Protein AF-A0A2S9GNJ6-F1 (afdb_monomer_lite)

Radius of gyration: 20.33 Å; chains: 1; bounding box: 42×32×47 Å

Secondary structure (DSSP, 8-state):
-EE----TT-GGGHHHHHHHTSTT-EE-SSHHHHHHHHS-TT-PPPPPP----TTTT--HHHHHHHHHS-SSS-----

pLDDT: mean 93.72, std 4.05, range [72.81, 97.94]

Structure (mmCIF, N/CA/C/O backbone):
data_AF-A0A2S9GNJ6-F1
#
_entry.id   AF-A0A2S9GNJ6-F1
#
loop_
_atom_site.group_PDB
_atom_site.id
_atom_site.type_symbol
_atom_site.label_atom_id
_atom_site.label_alt_id
_atom_site.label_comp_id
_atom_site.label_asym_id
_atom_site.label_entity_id
_atom_site.label_seq_id
_atom_site.pdbx_PDB_ins_code
_atom_site.Cartn_x
_atom_site.Cartn_y
_atom_site.Cartn_z
_atom_site.occupancy
_atom_site.B_iso_or_equiv
_atom_site.auth_seq_id
_atom_site.auth_comp_id
_atom_site.auth_asym_id
_atom_site.auth_atom_id
_atom_site.pdbx_PDB_model_num
ATOM 1 N N . VAL A 1 1 ? -5.479 -7.876 11.243 1.00 94.00 1 VAL A N 1
ATOM 2 C CA . VAL A 1 1 ? -6.192 -6.596 11.525 1.00 94.00 1 VAL A CA 1
ATOM 3 C C . VAL A 1 1 ? -5.967 -5.670 10.345 1.00 94.00 1 VAL A C 1
ATOM 5 O O . VAL A 1 1 ? -4.882 -5.735 9.788 1.00 94.00 1 VAL A O 1
ATOM 8 N N . CYS A 1 2 ? -6.938 -4.840 9.964 1.00 96.81 2 CYS A N 1
ATOM 9 C CA . CYS A 1 2 ? -6.756 -3.830 8.914 1.00 96.81 2 CYS A CA 1
ATOM 10 C C . CYS A 1 2 ? -6.685 -2.437 9.551 1.00 96.81 2 CYS A C 1
ATOM 12 O O . CYS A 1 2 ? -7.458 -2.157 10.469 1.00 96.81 2 CYS A O 1
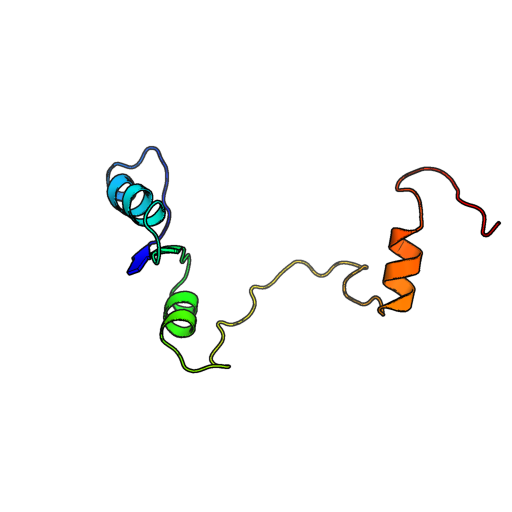ATOM 14 N N . ALA A 1 3 ? -5.773 -1.579 9.094 1.00 97.94 3 ALA A N 1
ATOM 15 C CA . ALA A 1 3 ? -5.605 -0.224 9.621 1.00 97.94 3 ALA A CA 1
ATOM 16 C C . ALA A 1 3 ? -5.494 0.807 8.491 1.00 97.94 3 ALA A C 1
ATOM 18 O O . ALA A 1 3 ? -4.756 0.596 7.528 1.00 97.94 3 ALA A O 1
ATOM 19 N N . VAL A 1 4 ? -6.205 1.928 8.640 1.00 97.62 4 VAL A N 1
ATOM 20 C CA . VAL A 1 4 ? -6.173 3.045 7.687 1.00 97.62 4 VAL A CA 1
ATOM 21 C C . VAL A 1 4 ? -5.160 4.085 8.162 1.00 97.62 4 VAL A C 1
ATOM 23 O O . VAL A 1 4 ? -5.264 4.549 9.303 1.00 97.62 4 VAL A O 1
ATOM 26 N N . PRO A 1 5 ? -4.168 4.464 7.338 1.00 96.44 5 PRO A N 1
ATOM 27 C CA . PRO A 1 5 ? -3.238 5.514 7.710 1.00 96.44 5 PRO A CA 1
ATOM 28 C C . PRO A 1 5 ? -3.941 6.876 7.704 1.00 96.44 5 PRO A C 1
ATOM 30 O O . PRO A 1 5 ? -4.844 7.140 6.915 1.00 96.44 5 PRO A O 1
ATOM 33 N N . GLY A 1 6 ? -3.476 7.772 8.567 1.00 97.06 6 GLY A N 1
ATOM 34 C CA . GLY A 1 6 ? -3.912 9.164 8.593 1.00 97.06 6 GLY A CA 1
ATOM 35 C C . GLY A 1 6 ? -2.770 10.114 8.958 1.00 97.06 6 GLY A C 1
ATOM 36 O O . GLY A 1 6 ? -1.648 9.652 9.207 1.00 97.06 6 GLY A O 1
ATOM 37 N N . PRO A 1 7 ? -3.027 11.436 8.976 1.00 97.69 7 PRO A N 1
ATOM 38 C CA . PRO A 1 7 ? -2.011 12.446 9.257 1.00 97.69 7 PRO A CA 1
ATOM 39 C C . PRO A 1 7 ? -1.296 12.199 10.589 1.00 97.69 7 PRO A C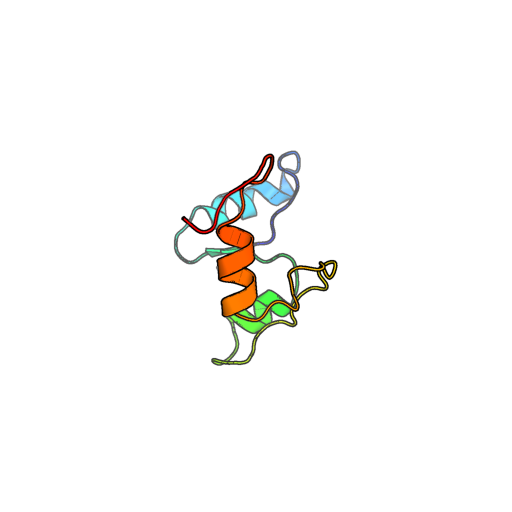 1
ATOM 41 O O . PRO A 1 7 ? -1.940 11.991 11.615 1.00 97.69 7 PRO A O 1
ATOM 44 N N . VAL A 1 8 ? 0.036 12.300 10.600 1.00 96.50 8 VAL A N 1
ATOM 45 C CA . VAL A 1 8 ? 0.856 12.114 11.819 1.00 96.50 8 VAL A CA 1
ATOM 46 C C . VAL A 1 8 ? 0.612 13.182 12.887 1.00 96.50 8 VAL A C 1
ATOM 48 O O . VAL A 1 8 ? 0.922 12.979 14.054 1.00 96.50 8 VAL A O 1
ATOM 51 N N . THR A 1 9 ? 0.026 14.314 12.499 1.00 97.38 9 THR A N 1
ATOM 52 C CA . THR A 1 9 ? -0.386 15.395 13.401 1.00 97.38 9 THR A CA 1
ATOM 53 C C . THR A 1 9 ? -1.750 15.147 14.052 1.00 97.38 9 THR A C 1
ATOM 55 O O . THR A 1 9 ? -2.141 15.893 14.947 1.00 97.38 9 THR A O 1
ATOM 58 N N . SER A 1 10 ? -2.487 14.119 13.618 1.00 97.69 10 SER A N 1
ATOM 59 C CA . SER A 1 10 ? -3.805 13.775 14.147 1.00 97.69 10 SER A CA 1
ATOM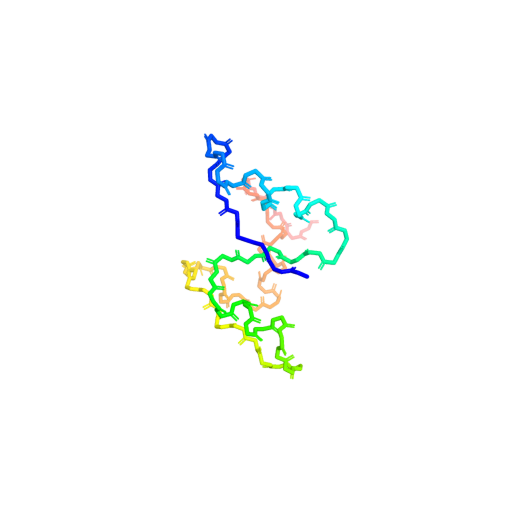 60 C C . SER A 1 10 ? -3.698 12.723 15.244 1.00 97.69 10 SER A C 1
ATOM 62 O O . SER A 1 10 ? -3.279 11.589 15.005 1.00 97.69 10 SER A O 1
ATOM 64 N N . THR A 1 11 ? -4.172 13.060 16.443 1.00 96.81 11 THR A N 1
ATOM 65 C CA . THR A 1 11 ? -4.248 12.120 17.573 1.00 96.81 11 THR A CA 1
ATOM 66 C C . THR A 1 11 ? -5.126 10.906 17.265 1.00 96.81 11 THR A C 1
ATOM 68 O O . THR A 1 11 ? -4.831 9.808 17.730 1.00 96.81 11 THR A O 1
ATOM 71 N N . ALA A 1 12 ? -6.149 11.063 16.418 1.00 96.50 12 ALA A N 1
ATOM 72 C CA . ALA A 1 12 ? -7.024 9.970 15.995 1.00 96.50 12 ALA A CA 1
ATOM 73 C C . ALA A 1 12 ? -6.290 8.881 15.187 1.00 96.50 12 ALA A C 1
ATOM 75 O O . ALA A 1 12 ? -6.742 7.740 15.145 1.00 96.50 12 ALA A O 1
ATOM 76 N N . SER A 1 13 ? -5.151 9.209 14.562 1.00 97.56 13 SER A N 1
ATOM 77 C CA . SER A 1 13 ? -4.375 8.259 13.749 1.00 97.56 13 SER A CA 1
ATOM 78 C C . SER A 1 13 ? -3.328 7.478 14.549 1.00 97.56 13 SER A C 1
ATOM 80 O O . SER A 1 13 ? -2.874 6.435 14.080 1.00 97.56 13 SER A O 1
ATOM 82 N N . ALA A 1 14 ? -2.990 7.921 15.767 1.00 97.00 14 ALA A N 1
ATOM 83 C CA . ALA A 1 14 ? -1.918 7.331 16.575 1.00 97.00 14 ALA A CA 1
ATOM 84 C C . ALA A 1 14 ? -2.115 5.822 16.810 1.00 97.00 14 ALA A C 1
ATOM 86 O O . ALA A 1 14 ? -1.181 5.037 16.662 1.00 97.00 14 ALA A O 1
ATOM 87 N N . GLY A 1 15 ? -3.350 5.391 17.096 1.00 96.75 15 GLY A N 1
ATOM 88 C CA . GLY A 1 15 ? -3.664 3.972 17.286 1.00 96.75 15 GLY A CA 1
ATOM 89 C C . GLY A 1 15 ? -3.460 3.130 16.021 1.00 96.75 15 GLY A C 1
ATOM 90 O O . GLY A 1 15 ? -2.943 2.019 16.100 1.00 96.75 15 GLY A O 1
ATOM 91 N N . CYS A 1 16 ? -3.808 3.664 14.846 1.00 97.50 16 CYS A N 1
ATOM 92 C CA . CYS A 1 16 ? -3.585 2.973 13.574 1.00 97.50 16 CYS A CA 1
ATOM 93 C C . CYS A 1 16 ? -2.088 2.832 13.274 1.00 97.50 16 CYS A C 1
ATOM 95 O O . CYS A 1 16 ? -1.651 1.766 12.846 1.00 97.50 16 CYS A O 1
ATOM 97 N N . HIS A 1 17 ? -1.288 3.867 13.553 1.00 96.75 17 HIS A N 1
ATOM 98 C CA . HIS A 1 17 ? 0.168 3.814 13.381 1.00 96.75 17 HIS A CA 1
ATOM 99 C C . HIS A 1 17 ? 0.816 2.752 14.278 1.00 96.75 17 HIS A C 1
ATOM 101 O O . HIS A 1 17 ? 1.679 2.012 13.812 1.00 96.75 17 HIS A O 1
ATOM 107 N N . GLU A 1 18 ? 0.364 2.617 15.526 1.00 97.06 18 GLU A N 1
ATOM 108 C CA . GLU A 1 18 ? 0.831 1.559 16.433 1.00 97.06 18 GLU A CA 1
ATOM 109 C C . GLU A 1 18 ? 0.407 0.157 15.975 1.00 97.06 18 GLU A C 1
ATOM 111 O O . GLU A 1 18 ? 1.192 -0.790 16.060 1.00 97.06 18 GLU A O 1
ATOM 116 N N . LEU A 1 19 ? -0.815 -0.001 15.454 1.00 97.56 19 LEU A N 1
ATOM 117 C CA . LEU A 1 19 ? -1.274 -1.279 14.901 1.00 97.56 19 LEU A CA 1
ATOM 118 C C . LEU A 1 19 ? -0.427 -1.714 13.700 1.00 97.56 19 LEU A C 1
ATOM 120 O O . LEU A 1 19 ? -0.076 -2.890 13.614 1.00 97.56 19 LEU A O 1
ATOM 124 N N . LEU A 1 20 ? -0.059 -0.785 12.814 1.00 96.88 20 LEU A N 1
ATOM 125 C CA . LEU A 1 20 ? 0.742 -1.060 11.612 1.00 96.88 20 LEU A CA 1
ATOM 126 C C . LEU A 1 20 ? 2.162 -1.567 11.910 1.00 96.88 20 LEU A C 1
ATOM 128 O O . LEU A 1 20 ? 2.786 -2.161 11.038 1.00 96.88 20 LEU A O 1
ATOM 132 N N . ARG A 1 21 ? 2.676 -1.374 13.131 1.00 96.25 21 ARG A N 1
ATOM 133 C CA . ARG A 1 21 ? 3.979 -1.917 13.559 1.00 96.25 21 ARG A CA 1
ATOM 134 C C . ARG A 1 21 ? 3.924 -3.389 13.974 1.00 96.25 21 ARG A C 1
ATOM 136 O O . ARG A 1 21 ? 4.971 -3.989 14.194 1.00 96.25 21 ARG A O 1
ATOM 143 N N . ARG A 1 22 ? 2.729 -3.956 14.148 1.00 97.75 22 ARG A N 1
ATOM 144 C CA . ARG A 1 22 ? 2.536 -5.339 14.601 1.00 97.75 22 ARG A CA 1
ATOM 145 C C . ARG A 1 22 ? 2.515 -6.288 13.409 1.00 97.75 22 ARG A C 1
ATOM 147 O O . ARG A 1 22 ? 1.947 -5.966 12.367 1.00 97.75 22 ARG A O 1
ATOM 154 N N . GLU A 1 23 ? 3.071 -7.480 13.591 1.00 96.69 23 GLU A N 1
ATOM 155 C CA . GLU A 1 23 ? 2.951 -8.545 12.595 1.00 96.69 23 GLU A CA 1
ATOM 156 C C . GLU A 1 23 ? 1.476 -8.900 12.344 1.00 96.69 23 GLU A C 1
ATOM 158 O O . GLU A 1 23 ? 0.659 -8.941 13.267 1.00 96.69 23 GLU A O 1
ATOM 163 N N . GLY A 1 24 ? 1.122 -9.138 11.078 1.00 94.81 24 GLY A N 1
ATOM 164 C CA . GLY A 1 24 ? -0.244 -9.491 10.672 1.00 94.81 24 GLY A CA 1
ATOM 165 C C . GLY A 1 24 ? -1.237 -8.320 10.597 1.00 94.81 24 GLY A C 1
ATOM 166 O O . GLY A 1 24 ? -2.437 -8.543 10.383 1.00 94.81 24 GLY A O 1
ATOM 167 N N . THR A 1 25 ? -0.784 -7.074 10.761 1.00 97.75 25 THR A N 1
ATOM 168 C CA . THR A 1 25 ? -1.592 -5.900 10.406 1.00 97.75 25 THR A CA 1
ATOM 169 C C . THR A 1 25 ? -1.422 -5.570 8.928 1.00 97.75 25 THR A C 1
ATOM 171 O O . THR A 1 25 ? -0.305 -5.456 8.432 1.00 97.75 25 THR A O 1
ATOM 174 N N . VAL A 1 26 ? -2.542 -5.378 8.236 1.00 97.50 26 VAL A N 1
ATOM 175 C CA . VAL A 1 26 ? -2.587 -4.982 6.829 1.00 97.50 26 VAL A CA 1
ATOM 176 C C . VAL A 1 26 ? -2.958 -3.505 6.737 1.00 97.50 26 VAL A C 1
ATOM 178 O O . VAL A 1 26 ? -3.946 -3.063 7.330 1.00 97.50 26 VAL A O 1
ATOM 181 N N . LEU A 1 27 ? -2.151 -2.735 6.011 1.00 97.38 27 LEU A N 1
ATOM 182 C CA . LEU A 1 27 ? -2.478 -1.358 5.660 1.00 97.38 27 LEU A CA 1
ATOM 183 C C . LEU A 1 27 ? -3.556 -1.364 4.578 1.00 97.38 27 LEU A C 1
ATOM 185 O O . LEU A 1 27 ? -3.390 -2.037 3.567 1.00 97.38 27 LEU A O 1
ATOM 189 N N . VAL A 1 28 ? -4.626 -0.598 4.785 1.00 97.19 28 VAL A N 1
ATOM 190 C CA . VAL A 1 28 ? -5.684 -0.401 3.786 1.00 97.19 28 VAL A CA 1
ATOM 191 C C . VAL A 1 28 ? -6.018 1.083 3.642 1.00 97.19 28 VAL A C 1
ATOM 193 O O . VAL A 1 28 ? -5.949 1.845 4.601 1.00 97.19 28 VAL A O 1
ATOM 196 N N . THR A 1 29 ? -6.393 1.508 2.447 1.00 95.81 29 THR A N 1
ATOM 197 C CA . THR A 1 29 ? -6.708 2.894 2.074 1.00 95.81 29 THR A CA 1
ATOM 198 C C . THR A 1 29 ? -8.132 3.050 1.544 1.00 95.81 29 THR A C 1
ATOM 200 O O . THR A 1 29 ? -8.677 4.153 1.550 1.00 95.81 29 THR A O 1
ATOM 203 N N . ARG A 1 30 ? -8.766 1.942 1.145 1.00 95.31 30 ARG A N 1
ATOM 204 C CA . ARG A 1 30 ? -10.138 1.884 0.625 1.00 95.31 30 ARG A CA 1
ATOM 205 C C . ARG A 1 30 ? -10.831 0.583 1.026 1.00 95.31 30 ARG A C 1
ATOM 207 O O . ARG A 1 30 ? -10.190 -0.388 1.417 1.00 95.31 30 ARG A O 1
ATOM 214 N N . ALA A 1 31 ? -12.157 0.557 0.921 1.00 94.25 31 ALA A N 1
ATOM 215 C CA . ALA A 1 31 ? -12.965 -0.577 1.370 1.00 94.25 31 ALA A CA 1
ATOM 216 C C . ALA A 1 31 ? -12.703 -1.867 0.571 1.00 94.25 31 ALA A C 1
ATOM 218 O O . ALA A 1 31 ? -12.751 -2.956 1.133 1.00 94.25 31 ALA A O 1
ATOM 219 N N . GLN A 1 32 ? -12.392 -1.751 -0.720 1.00 95.19 32 GLN A N 1
ATOM 220 C CA . GLN A 1 32 ? -12.140 -2.882 -1.614 1.00 95.19 32 GLN A CA 1
ATOM 221 C C . GLN A 1 32 ? -10.927 -3.704 -1.167 1.00 95.19 32 GLN A C 1
ATOM 223 O O . GLN A 1 32 ? -10.945 -4.924 -1.262 1.00 95.19 32 GLN A O 1
ATOM 228 N N . GLU A 1 33 ? -9.914 -3.060 -0.587 1.00 95.94 33 GLU A N 1
ATOM 229 C CA . GLU A 1 33 ? -8.739 -3.758 -0.051 1.00 95.94 33 GLU A CA 1
ATOM 230 C C . GLU A 1 33 ? -9.099 -4.612 1.172 1.00 95.94 33 GLU A C 1
ATOM 232 O O . GLU A 1 33 ? -8.499 -5.655 1.402 1.00 95.94 33 GLU A O 1
ATOM 237 N N . ILE A 1 34 ? -10.124 -4.232 1.944 1.00 95.12 34 ILE A N 1
ATOM 238 C CA . ILE A 1 34 ? -10.631 -5.077 3.035 1.00 95.12 34 ILE A CA 1
ATOM 239 C C . ILE A 1 34 ? -11.294 -6.333 2.464 1.00 95.12 34 ILE A C 1
ATOM 241 O O . ILE A 1 34 ? -11.116 -7.418 3.019 1.00 95.12 34 ILE A O 1
ATOM 245 N N . VAL A 1 35 ? -12.046 -6.190 1.366 1.00 93.75 35 VAL A N 1
ATOM 246 C CA . VAL A 1 35 ? -12.670 -7.324 0.671 1.00 93.75 35 VAL A CA 1
ATOM 247 C C . VAL A 1 35 ? -11.600 -8.278 0.157 1.00 93.75 35 VAL A C 1
ATOM 249 O O . VAL A 1 35 ? -11.723 -9.467 0.401 1.00 93.75 35 VAL A O 1
ATOM 252 N N . GLU A 1 36 ? -10.526 -7.773 -0.445 1.00 94.81 36 GLU A N 1
ATOM 253 C CA . GLU A 1 36 ? -9.408 -8.602 -0.912 1.00 94.81 36 GLU A CA 1
ATOM 254 C C . GLU A 1 36 ? -8.743 -9.392 0.221 1.00 94.81 36 GLU A C 1
ATOM 256 O O . GLU A 1 36 ? -8.516 -10.593 0.099 1.00 94.81 36 GLU A O 1
ATOM 261 N N . VAL A 1 37 ? -8.478 -8.748 1.361 1.00 94.94 37 VAL A N 1
ATOM 262 C CA . VAL A 1 37 ? -7.837 -9.412 2.509 1.00 94.94 37 VAL A CA 1
ATOM 263 C C . VAL A 1 37 ? -8.738 -10.493 3.119 1.00 94.94 37 VAL A C 1
ATOM 265 O O . VAL A 1 37 ? -8.238 -11.486 3.648 1.00 94.94 37 VAL A O 1
ATOM 268 N N . MET A 1 38 ? -10.059 -10.301 3.089 1.00 94.19 38 MET A N 1
ATOM 269 C CA . MET A 1 38 ? -11.046 -11.236 3.652 1.00 94.19 38 MET A CA 1
ATOM 270 C C . MET A 1 38 ? -11.589 -12.244 2.631 1.00 94.19 38 MET A C 1
ATOM 272 O O . MET A 1 38 ? -12.251 -13.209 3.020 1.00 94.19 38 MET A O 1
ATOM 276 N N . GLY A 1 39 ? -11.350 -11.999 1.348 1.00 92.06 39 GLY A N 1
ATOM 277 C CA . GLY A 1 39 ? -11.908 -12.734 0.227 1.00 92.06 39 GLY A CA 1
ATOM 278 C C . GLY A 1 39 ? -11.201 -14.056 -0.033 1.00 92.06 39 GLY A C 1
ATOM 279 O O . GLY A 1 39 ? -10.193 -14.417 0.582 1.00 92.06 39 GLY A O 1
ATOM 280 N N . ARG A 1 40 ? -11.755 -14.822 -0.970 1.00 93.31 40 ARG A N 1
ATOM 281 C CA . ARG A 1 40 ? -11.100 -16.035 -1.475 1.00 93.31 40 ARG A CA 1
ATOM 282 C C . ARG A 1 40 ? -9.958 -15.679 -2.419 1.00 93.31 40 ARG A C 1
ATOM 284 O O . ARG A 1 40 ? -9.905 -14.592 -2.983 1.00 93.31 40 ARG A O 1
ATOM 291 N N . MET A 1 41 ? -9.058 -16.637 -2.647 1.00 90.12 41 MET A N 1
ATOM 292 C CA . MET A 1 41 ? -8.020 -16.482 -3.667 1.00 90.12 41 MET A CA 1
ATOM 293 C C . MET A 1 41 ? -8.650 -16.104 -5.015 1.00 90.12 41 MET A C 1
ATOM 295 O O . MET A 1 41 ? -9.515 -16.822 -5.516 1.00 90.12 41 MET A O 1
ATOM 299 N N . GLY A 1 42 ? -8.196 -14.988 -5.586 1.00 88.75 42 GLY A N 1
ATOM 300 C CA . GLY A 1 42 ? -8.708 -14.437 -6.843 1.00 88.75 42 GLY A CA 1
ATOM 301 C C . GLY A 1 42 ? -9.799 -13.371 -6.690 1.00 88.75 42 GLY A C 1
ATOM 302 O O . GLY A 1 42 ? -10.112 -12.712 -7.675 1.00 88.75 42 GLY A O 1
ATOM 303 N N . GLU A 1 43 ? -10.341 -13.145 -5.490 1.00 92.06 43 GLU A N 1
ATOM 304 C CA . GLU A 1 43 ? -11.251 -12.025 -5.196 1.00 92.06 43 GLU A CA 1
ATOM 305 C C . GLU A 1 43 ? -10.431 -10.756 -4.885 1.00 92.06 43 GLU A C 1
ATOM 307 O O . GLU A 1 43 ? -10.392 -10.281 -3.753 1.00 92.06 43 GLU A O 1
ATOM 312 N N . LEU A 1 44 ? -9.715 -10.248 -5.892 1.00 92.38 44 LEU A N 1
ATOM 313 C CA . LEU A 1 44 ? -8.830 -9.084 -5.765 1.00 92.38 44 LEU A CA 1
ATOM 314 C C . LEU A 1 44 ? -9.609 -7.765 -5.829 1.00 92.38 44 LEU A C 1
ATOM 316 O O . LEU A 1 44 ? -10.637 -7.676 -6.506 1.00 92.38 44 LEU A O 1
ATOM 320 N N . ALA A 1 45 ? -9.105 -6.729 -5.157 1.00 92.69 45 ALA A N 1
ATOM 321 C CA . ALA A 1 45 ? -9.607 -5.376 -5.339 1.00 92.69 45 ALA A CA 1
ATOM 322 C C . ALA A 1 45 ? -9.292 -4.884 -6.759 1.00 92.69 45 ALA A C 1
ATOM 324 O O . ALA A 1 45 ? -8.236 -5.192 -7.312 1.00 92.69 45 ALA A O 1
ATOM 325 N N . ASP A 1 46 ? -10.183 -4.063 -7.322 1.00 91.31 46 ASP A N 1
ATOM 326 C CA . ASP A 1 46 ? -9.958 -3.462 -8.638 1.00 91.31 46 ASP A CA 1
ATOM 327 C C . ASP A 1 46 ? -8.649 -2.679 -8.654 1.00 91.31 46 ASP A C 1
ATOM 329 O O . ASP A 1 46 ? -8.388 -1.876 -7.749 1.00 91.31 46 ASP A O 1
ATOM 333 N N . GLU A 1 47 ? -7.844 -2.874 -9.693 1.00 87.38 47 GLU A N 1
ATOM 334 C CA . GLU A 1 47 ? -6.626 -2.098 -9.876 1.00 87.38 47 GLU A CA 1
ATOM 335 C C . GLU A 1 47 ? -6.968 -0.605 -9.958 1.00 87.38 47 GLU A C 1
ATOM 337 O O . GLU A 1 47 ? -7.936 -0.198 -10.606 1.00 87.38 47 GLU A O 1
ATOM 342 N N . LEU A 1 48 ? -6.209 0.217 -9.232 1.00 89.12 48 LEU A N 1
ATOM 343 C CA . LEU A 1 48 ? -6.400 1.661 -9.287 1.00 89.12 48 LEU A CA 1
ATOM 344 C C . LEU A 1 48 ? -6.035 2.174 -10.679 1.00 89.12 48 LEU A C 1
ATOM 346 O O . LE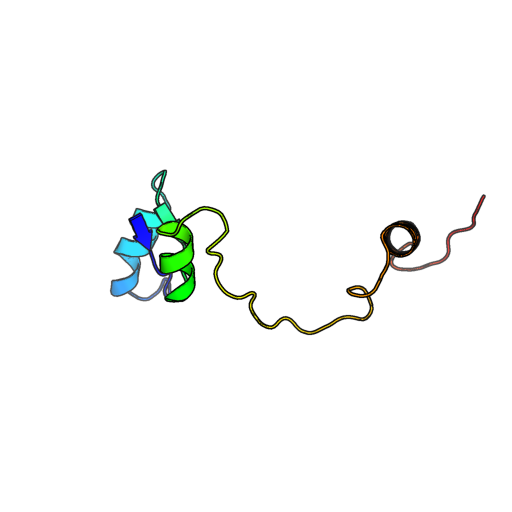U A 1 48 ? -5.150 1.640 -11.343 1.00 89.12 48 LEU A O 1
ATOM 350 N N . GLU A 1 49 ? -6.704 3.236 -11.119 1.00 89.19 49 GLU A N 1
ATOM 351 C CA . GLU A 1 49 ? -6.297 3.913 -12.342 1.00 89.19 49 GLU A CA 1
ATOM 352 C C . GLU A 1 49 ? -4.914 4.534 -12.135 1.00 89.19 49 GLU A C 1
ATOM 354 O O . GLU A 1 49 ? -4.709 5.388 -11.268 1.00 89.19 49 GLU A O 1
ATOM 359 N N . HIS A 1 50 ? -3.966 4.110 -12.960 1.00 85.62 50 HIS A N 1
ATOM 360 C CA . HIS A 1 50 ? -2.639 4.696 -13.031 1.00 85.62 50 HIS A CA 1
ATOM 361 C C . HIS A 1 50 ? -2.491 5.409 -14.379 1.00 85.62 50 HIS A C 1
ATOM 363 O O . HIS A 1 50 ? -3.046 4.943 -15.379 1.00 85.62 50 HIS A O 1
ATOM 369 N N . PRO A 1 51 ? -1.763 6.539 -14.447 1.00 91.19 51 PRO A N 1
ATOM 370 C CA . PRO A 1 51 ? -1.482 7.184 -15.720 1.00 91.19 51 PRO A CA 1
ATOM 371 C C . PRO A 1 51 ? -0.772 6.205 -16.652 1.00 91.19 51 PRO A C 1
ATOM 373 O O . PRO A 1 51 ? 0.331 5.757 -16.345 1.00 91.19 51 PRO A O 1
ATOM 376 N N . ALA A 1 52 ? -1.397 5.904 -17.789 1.00 90.88 52 ALA A N 1
ATOM 377 C CA . ALA A 1 52 ? -0.775 5.064 -18.797 1.00 90.88 52 ALA A CA 1
ATOM 378 C C . ALA A 1 52 ? 0.482 5.752 -19.346 1.00 90.88 52 ALA A C 1
ATOM 380 O O . ALA A 1 52 ? 0.458 6.927 -19.731 1.00 90.88 52 ALA A O 1
ATOM 381 N N . THR A 1 53 ? 1.581 5.014 -19.400 1.00 91.50 53 THR A N 1
ATOM 382 C CA . THR A 1 53 ? 2.858 5.465 -19.943 1.00 91.50 53 THR A CA 1
ATOM 383 C C . THR A 1 53 ? 3.165 4.760 -21.259 1.00 91.50 53 THR A C 1
ATOM 385 O O . THR A 1 53 ? 2.645 3.688 -21.565 1.00 91.50 53 THR A O 1
ATOM 388 N N . ALA A 1 54 ? 4.078 5.333 -22.047 1.00 90.00 54 ALA A N 1
ATOM 389 C CA . ALA A 1 54 ? 4.561 4.688 -23.268 1.00 90.00 54 ALA A CA 1
ATOM 390 C C . ALA A 1 54 ? 5.252 3.331 -23.006 1.00 90.00 54 ALA A C 1
ATOM 392 O O . ALA A 1 54 ? 5.440 2.558 -23.944 1.00 90.00 54 ALA A O 1
ATOM 393 N N . LEU A 1 55 ? 5.641 3.045 -21.756 1.00 93.12 55 LEU A N 1
ATOM 394 C CA . LEU A 1 55 ? 6.336 1.815 -21.380 1.00 93.12 55 LEU A CA 1
ATOM 395 C C . LEU A 1 55 ? 5.381 0.657 -21.059 1.00 93.12 55 LEU A C 1
ATOM 397 O O . LEU A 1 55 ? 5.791 -0.499 -21.141 1.00 93.12 55 LEU A O 1
ATOM 401 N N . ASP A 1 56 ? 4.115 0.941 -20.749 1.00 92.19 56 ASP A N 1
ATOM 402 C CA . ASP A 1 56 ? 3.158 -0.073 -20.277 1.00 92.19 56 ASP A CA 1
ATOM 403 C C . ASP A 1 56 ? 2.765 -1.062 -21.385 1.00 92.19 56 ASP A C 1
ATOM 405 O O . ASP A 1 56 ? 2.398 -2.203 -21.120 1.00 92.19 56 ASP A O 1
ATOM 409 N N . GLY A 1 57 ? 2.878 -0.637 -22.646 1.00 92.19 57 GLY A N 1
ATOM 410 C CA . GLY A 1 57 ? 2.609 -1.465 -23.822 1.00 92.19 57 GLY A CA 1
ATOM 411 C C . GLY A 1 57 ? 3.813 -2.258 -24.339 1.00 92.19 57 GLY A C 1
ATOM 412 O O . GLY A 1 57 ? 3.696 -2.917 -25.374 1.00 92.19 57 GLY A O 1
ATOM 413 N N . LEU A 1 58 ? 4.980 -2.178 -23.691 1.00 96.19 58 LEU A N 1
ATOM 414 C CA . LEU A 1 58 ? 6.168 -2.892 -24.158 1.00 96.19 58 LEU A CA 1
ATOM 415 C C . LEU A 1 58 ? 6.036 -4.395 -23.900 1.00 96.19 58 LEU A C 1
ATOM 417 O O . LEU A 1 58 ? 5.808 -4.848 -22.780 1.00 96.19 58 LEU A O 1
ATOM 421 N N . SER A 1 59 ? 6.284 -5.189 -24.939 1.00 96.31 59 SER A N 1
ATOM 422 C CA . SER A 1 59 ? 6.549 -6.618 -24.771 1.00 96.31 59 SER A CA 1
ATOM 423 C C . SER A 1 59 ? 7.795 -6.843 -23.908 1.00 96.31 59 SER A C 1
ATOM 425 O O . SER A 1 59 ? 8.664 -5.974 -23.798 1.00 96.31 59 SER A O 1
ATOM 427 N N . GLY A 1 60 ? 7.943 -8.049 -23.354 1.00 95.25 60 GLY A N 1
ATOM 428 C CA . GLY A 1 60 ? 9.107 -8.389 -22.528 1.00 95.25 60 GLY A CA 1
ATOM 429 C C . GLY A 1 60 ? 10.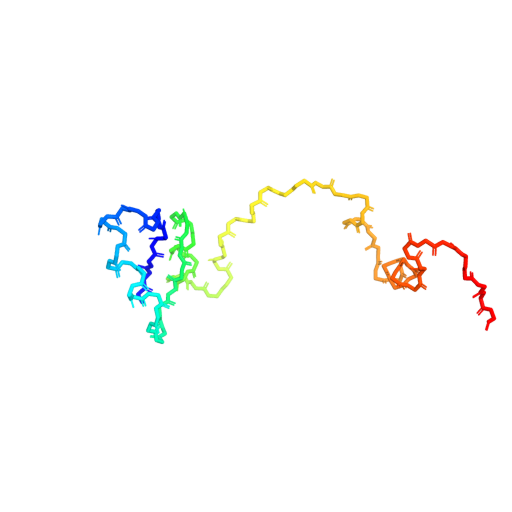449 -8.120 -23.222 1.00 95.25 60 GLY A C 1
ATOM 430 O O . GLY A 1 60 ? 11.355 -7.571 -22.603 1.00 95.25 60 GLY A O 1
ATOM 431 N N . VAL A 1 61 ? 10.558 -8.416 -24.524 1.00 96.62 61 VAL A N 1
ATOM 432 C CA . VAL A 1 61 ? 11.773 -8.140 -25.314 1.00 96.62 61 VAL A CA 1
ATOM 433 C C . VAL A 1 61 ? 12.015 -6.637 -25.463 1.00 96.62 61 VAL A C 1
ATOM 435 O O . VAL A 1 61 ? 13.136 -6.175 -25.272 1.00 96.62 61 VAL A O 1
ATOM 438 N N . GLN A 1 62 ? 10.976 -5.857 -25.769 1.00 95.88 62 GLN A N 1
ATOM 439 C CA . GLN A 1 62 ? 11.107 -4.404 -25.902 1.00 95.88 62 GLN A CA 1
ATOM 440 C C . GLN A 1 62 ? 11.501 -3.742 -24.577 1.00 95.88 62 GLN A C 1
ATOM 442 O O . GLN A 1 62 ? 12.325 -2.829 -24.581 1.00 95.88 62 GLN A O 1
ATOM 447 N N . ARG A 1 63 ? 10.971 -4.227 -23.447 1.00 95.69 63 ARG A N 1
ATOM 448 C CA . ARG A 1 63 ? 11.346 -3.738 -22.115 1.00 95.69 63 ARG A CA 1
ATOM 449 C C . ARG A 1 63 ? 12.814 -4.019 -21.800 1.00 95.69 63 ARG A C 1
ATOM 451 O O . ARG A 1 63 ? 13.508 -3.110 -21.364 1.00 95.69 63 ARG A O 1
ATOM 458 N N . LEU A 1 64 ? 13.307 -5.223 -22.101 1.00 95.00 64 LEU A N 1
ATOM 459 C CA . LEU A 1 64 ? 14.724 -5.566 -21.920 1.00 95.00 64 LEU A CA 1
ATOM 460 C C . LEU A 1 64 ? 15.652 -4.669 -22.751 1.00 95.00 64 LEU A C 1
ATOM 462 O O . LEU A 1 64 ? 16.693 -4.238 -22.263 1.00 95.00 64 LEU A O 1
ATOM 466 N N . VAL A 1 65 ? 15.272 -4.355 -23.994 1.00 93.75 65 VAL A N 1
ATOM 467 C CA . VAL A 1 65 ? 16.031 -3.413 -24.834 1.00 93.75 65 VAL A CA 1
ATOM 468 C C . VAL A 1 65 ? 16.006 -2.007 -24.237 1.00 93.75 65 VAL A C 1
ATOM 470 O O . VAL A 1 65 ? 17.052 -1.370 -24.156 1.00 93.75 65 VAL A O 1
ATOM 473 N N . TYR A 1 66 ? 14.840 -1.527 -23.795 1.00 93.56 66 TYR A N 1
ATOM 474 C CA . TYR A 1 66 ? 14.705 -0.216 -23.157 1.00 93.56 66 TYR A CA 1
ATOM 475 C C . TYR A 1 66 ? 15.568 -0.101 -21.890 1.00 93.56 66 TYR A C 1
ATOM 477 O O . TYR A 1 66 ? 16.287 0.881 -21.729 1.00 93.56 66 TYR A O 1
ATOM 485 N N . GLU A 1 67 ? 15.565 -1.124 -21.033 1.00 93.81 67 GLU A N 1
ATOM 486 C CA . GLU A 1 67 ? 16.372 -1.185 -19.804 1.00 93.81 67 GLU A CA 1
ATOM 487 C C . GLU A 1 67 ? 17.884 -1.245 -20.071 1.00 93.81 67 GLU A C 1
ATOM 489 O O . GLU A 1 67 ? 18.678 -0.815 -19.234 1.00 93.81 67 GLU A O 1
ATOM 494 N N . ALA A 1 68 ? 18.304 -1.746 -21.236 1.00 93.44 68 ALA A N 1
ATOM 495 C CA . ALA A 1 68 ? 19.712 -1.786 -21.625 1.00 93.44 68 ALA A CA 1
ATOM 496 C C . ALA A 1 68 ? 20.261 -0.416 -22.070 1.00 93.44 68 ALA A C 1
ATOM 498 O O . ALA A 1 68 ? 21.485 -0.234 -22.124 1.00 93.44 68 ALA A O 1
ATOM 499 N N . LEU A 1 69 ? 19.391 0.545 -22.408 1.00 92.19 69 LEU A N 1
ATOM 500 C CA . LEU A 1 69 ? 19.794 1.879 -22.851 1.00 92.19 69 LEU A CA 1
ATOM 501 C C . LEU A 1 69 ? 20.118 2.791 -21.656 1.00 92.19 69 LEU A C 1
ATOM 503 O O . LEU A 1 69 ? 19.398 2.802 -20.657 1.00 92.19 69 LEU A O 1
ATOM 507 N N . PRO A 1 70 ? 21.185 3.606 -21.737 1.00 91.75 70 PRO A N 1
ATOM 508 C CA . PRO A 1 70 ? 21.500 4.546 -20.676 1.00 91.75 70 PRO A CA 1
ATOM 509 C C . PRO A 1 70 ? 20.450 5.663 -20.650 1.00 91.75 70 PRO A C 1
ATOM 511 O O . PRO A 1 70 ? 20.054 6.179 -21.692 1.00 91.75 70 PRO A O 1
ATOM 514 N N . GLY A 1 71 ? 20.057 6.116 -19.455 1.00 90.31 71 GLY A N 1
ATOM 515 C CA . GLY A 1 71 ? 19.102 7.227 -19.319 1.00 90.31 71 GLY A CA 1
ATOM 516 C C . GLY A 1 71 ? 19.571 8.538 -19.977 1.00 90.31 71 GLY A C 1
ATOM 517 O O . GLY A 1 71 ? 18.755 9.418 -20.243 1.00 90.31 71 GLY A O 1
ATOM 518 N N . ARG A 1 72 ? 20.880 8.676 -20.243 1.00 91.31 72 ARG A N 1
ATOM 519 C CA . ARG A 1 72 ? 21.495 9.720 -21.079 1.00 91.31 72 ARG A CA 1
ATOM 520 C C . ARG A 1 72 ? 22.724 9.167 -21.807 1.00 91.31 72 ARG A C 1
ATOM 522 O O . ARG A 1 72 ? 23.488 8.413 -21.212 1.00 91.31 72 ARG A O 1
ATOM 529 N N . GLY A 1 73 ? 22.963 9.617 -23.039 1.00 88.75 73 GLY A N 1
ATOM 530 C CA . GLY A 1 73 ? 24.100 9.189 -23.864 1.00 88.75 73 GLY A CA 1
ATOM 531 C C . GLY A 1 73 ? 23.718 8.106 -24.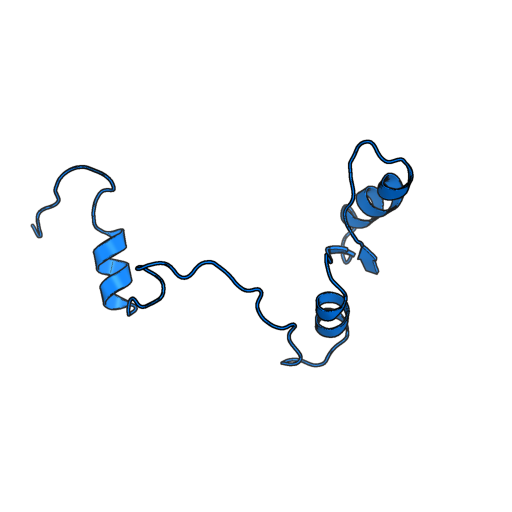873 1.00 88.75 73 GLY A C 1
ATOM 532 O O . GLY A 1 73 ? 22.542 7.924 -25.176 1.00 88.75 73 GLY A O 1
ATOM 533 N N . THR A 1 74 ? 24.711 7.408 -25.418 1.00 88.44 74 THR A N 1
ATOM 534 C CA . THR A 1 74 ? 24.515 6.358 -26.424 1.00 88.44 74 THR A CA 1
ATOM 535 C C . THR A 1 74 ? 25.157 5.053 -25.966 1.00 88.44 74 THR A C 1
ATOM 537 O O . THR A 1 74 ? 26.139 5.054 -25.224 1.00 88.44 74 THR A O 1
ATOM 540 N N . ARG A 1 75 ? 24.590 3.927 -26.406 1.00 88.62 75 ARG A N 1
ATOM 541 C CA . ARG A 1 75 ? 25.154 2.588 -26.228 1.00 88.62 75 ARG A CA 1
ATOM 542 C C . ARG A 1 75 ? 25.177 1.891 -27.583 1.00 88.62 75 ARG A C 1
ATOM 544 O O . ARG A 1 75 ? 24.180 1.929 -28.301 1.00 88.62 75 ARG A O 1
ATOM 551 N N . THR A 1 76 ? 26.317 1.311 -27.935 1.00 86.94 76 THR A N 1
ATOM 552 C CA . THR A 1 76 ? 26.481 0.472 -29.126 1.00 86.94 76 THR A CA 1
ATOM 553 C C . THR A 1 76 ? 26.046 -0.959 -28.830 1.00 86.94 76 THR A C 1
ATOM 555 O O . THR A 1 76 ? 25.913 -1.348 -27.671 1.00 86.94 76 THR A O 1
ATOM 558 N N . VAL A 1 77 ? 25.752 -1.725 -29.881 1.00 84.25 77 VAL A N 1
ATOM 559 C CA . VAL A 1 77 ? 25.373 -3.142 -29.746 1.00 84.25 77 VAL A CA 1
ATOM 560 C C . VAL A 1 77 ? 26.583 -4.003 -29.362 1.00 84.25 77 VAL A C 1
ATOM 562 O O . VAL A 1 77 ? 26.412 -4.988 -28.647 1.00 84.25 77 VAL A O 1
ATOM 565 N N . ASP A 1 78 ? 27.772 -3.590 -29.806 1.00 72.81 78 ASP A N 1
ATOM 566 C CA . ASP A 1 78 ? 29.078 -4.139 -29.423 1.00 72.81 78 ASP A CA 1
ATOM 567 C C . ASP A 1 78 ? 29.490 -3.684 -28.015 1.00 72.81 78 ASP A C 1
ATOM 569 O O . ASP A 1 78 ? 30.013 -4.531 -27.252 1.00 72.81 78 ASP A O 1
#

Sequence (78 aa):
VCAVPGPVTSTASAGCHELLRREGTVLVTRAQEIVEVMGRMGELADELEHPATALDGLSGVQRLVYEALPGRGTRTVD

Foldseek 3Di:
DEAEADDPPDPVRPVSVVQVVDPPYHYDHDPQVVCQVVDDVPSHRDDDDDPDDPQVPDDPVRNVVVVVADPDDGDDPD